Protein AF-J9E2P6-F1 (afdb_monomer_lite)

Organism: Wuchereria bancrofti (NCBI:txid6293)

Structure (mmCIF, N/CA/C/O backbone):
data_AF-J9E2P6-F1
#
_entry.id   AF-J9E2P6-F1
#
loop_
_atom_site.group_PDB
_atom_site.id
_atom_site.type_symbol
_atom_site.label_atom_id
_atom_site.label_alt_id
_atom_site.label_comp_id
_atom_site.label_asym_id
_atom_site.label_entity_id
_atom_site.label_seq_id
_atom_site.pdbx_PDB_ins_code
_atom_site.Cartn_x
_atom_site.Cartn_y
_atom_site.Cartn_z
_atom_site.occupancy
_atom_site.B_iso_or_equiv
_atom_site.auth_seq_id
_atom_site.auth_comp_id
_atom_site.auth_asym_id
_atom_site.auth_atom_id
_atom_site.pdbx_PDB_model_num
ATOM 1 N N . MET A 1 1 ? 10.980 -28.847 -13.550 1.00 49.75 1 MET A N 1
ATOM 2 C CA . MET A 1 1 ? 10.307 -28.680 -12.243 1.00 49.75 1 MET A CA 1
ATOM 3 C C . MET A 1 1 ? 10.979 -27.541 -11.494 1.00 49.75 1 MET A C 1
ATOM 5 O O . MET A 1 1 ? 12.027 -27.778 -10.914 1.00 49.75 1 MET A O 1
ATOM 9 N N . ASN A 1 2 ? 10.453 -26.315 -11.578 1.00 54.56 2 ASN A N 1
ATOM 10 C CA . ASN A 1 2 ? 10.825 -25.230 -10.650 1.00 54.56 2 ASN A CA 1
ATOM 11 C C . ASN A 1 2 ? 9.931 -23.977 -10.736 1.00 54.56 2 ASN A C 1
ATOM 13 O O . ASN A 1 2 ? 10.097 -23.078 -9.920 1.00 54.56 2 ASN A O 1
ATOM 17 N N . GLU A 1 3 ? 8.994 -23.899 -11.685 1.00 55.88 3 GLU A N 1
ATOM 18 C CA . GLU A 1 3 ? 8.065 -22.764 -11.786 1.00 55.88 3 GLU A CA 1
ATOM 19 C C . GLU A 1 3 ? 6.973 -22.826 -10.711 1.00 55.88 3 GLU A C 1
ATOM 21 O O . GLU A 1 3 ? 6.731 -21.819 -10.055 1.00 55.88 3 GLU A O 1
ATOM 26 N N . ASP A 1 4 ? 6.422 -24.011 -10.417 1.00 52.97 4 ASP A N 1
ATOM 27 C CA . ASP A 1 4 ? 5.385 -24.171 -9.385 1.00 52.97 4 ASP A CA 1
ATOM 28 C C . ASP A 1 4 ? 5.856 -23.734 -7.992 1.00 52.97 4 ASP A C 1
ATOM 30 O O . ASP A 1 4 ? 5.156 -23.010 -7.292 1.00 52.97 4 ASP A O 1
ATOM 34 N N . LYS A 1 5 ? 7.079 -24.105 -7.586 1.00 56.12 5 LYS A N 1
ATOM 35 C CA . LYS A 1 5 ? 7.638 -23.704 -6.280 1.00 56.12 5 LYS A CA 1
ATOM 36 C C . LYS A 1 5 ? 7.870 -22.198 -6.176 1.00 56.12 5 LYS A C 1
ATOM 38 O O . LYS A 1 5 ? 7.694 -21.639 -5.099 1.00 56.12 5 LYS A O 1
ATOM 43 N N . LYS A 1 6 ? 8.270 -21.555 -7.276 1.00 53.31 6 LYS A N 1
ATOM 44 C CA . LYS A 1 6 ? 8.497 -20.109 -7.321 1.00 53.31 6 LYS A CA 1
ATOM 45 C C . LYS A 1 6 ? 7.174 -19.344 -7.291 1.00 53.31 6 LYS A C 1
ATOM 47 O O . LYS A 1 6 ? 7.061 -18.376 -6.553 1.00 53.31 6 LYS A O 1
ATOM 52 N N . MET A 1 7 ? 6.171 -19.828 -8.022 1.00 55.69 7 MET A N 1
ATOM 53 C CA . MET A 1 7 ? 4.829 -19.249 -8.035 1.00 55.69 7 MET A CA 1
ATOM 54 C C . MET A 1 7 ? 4.139 -19.373 -6.670 1.00 55.69 7 MET A C 1
ATOM 56 O O . MET A 1 7 ? 3.519 -18.419 -6.216 1.00 55.69 7 MET A O 1
ATOM 60 N N . ILE A 1 8 ? 4.286 -20.513 -5.986 1.00 58.94 8 ILE A N 1
ATOM 61 C CA . ILE A 1 8 ? 3.749 -20.705 -4.629 1.00 58.94 8 ILE A CA 1
ATOM 62 C C . ILE A 1 8 ? 4.426 -19.751 -3.632 1.00 58.94 8 ILE A C 1
ATOM 64 O O . ILE A 1 8 ? 3.737 -19.156 -2.812 1.00 58.94 8 ILE A O 1
ATOM 68 N N . ALA A 1 9 ? 5.746 -19.564 -3.728 1.00 60.16 9 ALA A N 1
ATOM 69 C CA . ALA A 1 9 ? 6.487 -18.657 -2.849 1.00 60.16 9 ALA A CA 1
ATOM 70 C C . ALA A 1 9 ? 6.164 -17.170 -3.098 1.00 60.16 9 ALA A C 1
ATOM 72 O O . ALA A 1 9 ? 5.979 -16.423 -2.146 1.00 60.16 9 ALA A O 1
ATOM 73 N N . GLU A 1 10 ? 6.036 -16.740 -4.360 1.00 57.53 10 GLU A N 1
ATOM 74 C CA . GLU A 1 10 ? 5.661 -15.355 -4.698 1.00 57.53 10 GLU A CA 1
ATOM 75 C C . GLU A 1 10 ? 4.234 -15.010 -4.229 1.00 57.53 10 GLU A C 1
ATOM 77 O O . GLU A 1 10 ? 3.988 -13.895 -3.774 1.00 57.53 10 GLU A O 1
ATOM 82 N N . VAL A 1 11 ? 3.299 -15.967 -4.288 1.00 60.31 11 VAL A N 1
ATOM 83 C CA . VAL A 1 11 ? 1.925 -15.787 -3.783 1.00 60.31 11 VAL A CA 1
ATOM 84 C C . VAL A 1 11 ? 1.887 -15.708 -2.254 1.00 60.31 11 VAL A C 1
ATOM 86 O O . VAL A 1 11 ? 1.096 -14.938 -1.711 1.00 60.31 11 VAL A O 1
ATOM 89 N N . ASP A 1 12 ? 2.731 -16.476 -1.564 1.00 70.75 12 ASP A N 1
ATOM 90 C CA . ASP A 1 12 ? 2.813 -16.487 -0.099 1.00 70.75 12 ASP A CA 1
ATOM 91 C C . ASP A 1 12 ? 3.420 -15.182 0.446 1.00 70.75 12 ASP A C 1
ATOM 93 O O . ASP A 1 12 ? 2.873 -14.577 1.371 1.00 70.75 12 ASP A O 1
ATOM 97 N N . ASP A 1 13 ? 4.473 -14.672 -0.202 1.00 73.50 13 ASP A N 1
ATOM 98 C CA . ASP A 1 13 ? 5.099 -13.392 0.150 1.00 73.50 13 ASP A CA 1
ATOM 99 C C . ASP A 1 13 ? 4.151 -12.201 -0.078 1.00 73.50 13 ASP A C 1
ATOM 101 O O . ASP A 1 13 ? 4.025 -11.330 0.789 1.00 73.50 13 ASP A O 1
ATOM 105 N N . ASP A 1 14 ? 3.441 -12.164 -1.211 1.00 78.81 14 ASP A N 1
ATOM 106 C CA . ASP A 1 14 ? 2.471 -11.100 -1.494 1.00 78.81 14 ASP A CA 1
ATOM 107 C C . ASP A 1 14 ? 1.254 -11.183 -0.551 1.00 78.81 14 ASP A C 1
ATOM 109 O O . ASP A 1 14 ? 0.746 -10.149 -0.108 1.00 78.81 14 ASP A O 1
ATOM 113 N N . LEU A 1 15 ? 0.795 -12.386 -0.186 1.00 85.25 15 LEU A N 1
ATOM 114 C CA . LEU A 1 15 ? -0.297 -12.562 0.777 1.00 85.25 15 LEU A CA 1
ATOM 115 C C . LEU A 1 15 ? 0.120 -12.141 2.192 1.00 85.25 15 LEU A C 1
ATOM 117 O O . LEU A 1 15 ? -0.644 -11.457 2.877 1.00 85.25 15 LEU A O 1
ATOM 121 N N . CYS A 1 16 ? 1.330 -12.507 2.618 1.00 89.31 16 CYS A N 1
ATOM 122 C CA . CYS A 1 16 ? 1.902 -12.102 3.899 1.00 89.31 16 CYS A CA 1
ATOM 123 C C . CYS A 1 16 ? 2.031 -10.575 3.981 1.00 89.31 16 CYS A C 1
ATOM 125 O O . CYS A 1 16 ? 1.543 -9.959 4.931 1.00 89.31 16 CYS A O 1
ATOM 127 N N . PHE A 1 17 ? 2.581 -9.956 2.930 1.00 89.62 17 PHE A N 1
ATOM 128 C CA . PHE A 1 17 ? 2.675 -8.504 2.801 1.00 89.62 17 PHE A CA 1
ATOM 129 C C . PHE A 1 17 ? 1.305 -7.825 2.931 1.00 89.62 17 PHE A C 1
ATOM 131 O O . PHE A 1 17 ? 1.155 -6.846 3.667 1.00 89.62 17 PHE A O 1
ATOM 138 N N . VAL A 1 18 ? 0.294 -8.343 2.227 1.00 91.00 18 VAL A N 1
ATOM 139 C CA . VAL A 1 18 ? -1.061 -7.782 2.257 1.00 91.00 18 VAL A CA 1
ATOM 140 C C . VAL A 1 18 ? -1.678 -7.902 3.642 1.00 91.00 18 VAL A C 1
ATOM 142 O O . VAL A 1 18 ? -2.193 -6.910 4.154 1.00 91.00 18 VAL A O 1
ATOM 145 N N . ASN A 1 19 ? -1.609 -9.080 4.260 1.0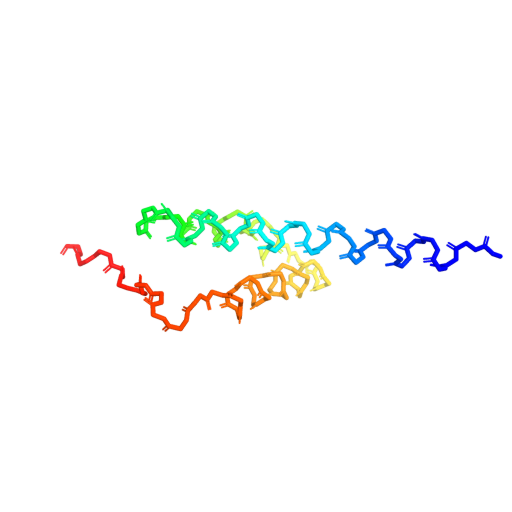0 91.50 19 ASN A N 1
ATOM 146 C CA . ASN A 1 19 ? -2.186 -9.310 5.582 1.00 91.50 19 ASN A CA 1
ATOM 147 C C . ASN A 1 19 ? -1.534 -8.421 6.645 1.00 91.50 19 ASN A C 1
ATOM 149 O O . ASN A 1 19 ? -2.243 -7.822 7.452 1.00 91.50 19 ASN A O 1
ATOM 153 N N . GLU A 1 20 ? -0.207 -8.276 6.611 1.00 92.94 20 GLU A N 1
ATOM 154 C CA . GLU A 1 20 ? 0.518 -7.419 7.549 1.00 92.94 20 GLU A CA 1
ATOM 155 C C . GLU A 1 20 ? 0.074 -5.954 7.436 1.00 92.94 20 GLU A C 1
ATOM 157 O O . GLU A 1 20 ? -0.190 -5.294 8.443 1.00 92.94 20 GLU A O 1
ATOM 162 N N . TRP A 1 21 ? -0.041 -5.427 6.215 1.00 93.56 21 TRP A N 1
ATOM 163 C CA . TRP A 1 21 ? -0.456 -4.040 6.028 1.00 93.56 21 TRP A CA 1
ATOM 164 C C . TRP A 1 21 ? -1.934 -3.810 6.308 1.00 93.56 21 TRP A C 1
ATOM 166 O O . TRP A 1 21 ? -2.273 -2.775 6.877 1.00 93.56 21 TRP A O 1
ATOM 176 N N . VAL A 1 22 ? -2.810 -4.755 5.963 1.00 92.88 22 VAL A N 1
ATOM 177 C CA . VAL A 1 22 ? -4.233 -4.677 6.318 1.00 92.88 22 VAL A CA 1
ATOM 178 C C . VAL A 1 22 ? -4.401 -4.644 7.834 1.00 92.88 22 VAL A C 1
ATOM 180 O O . VAL A 1 2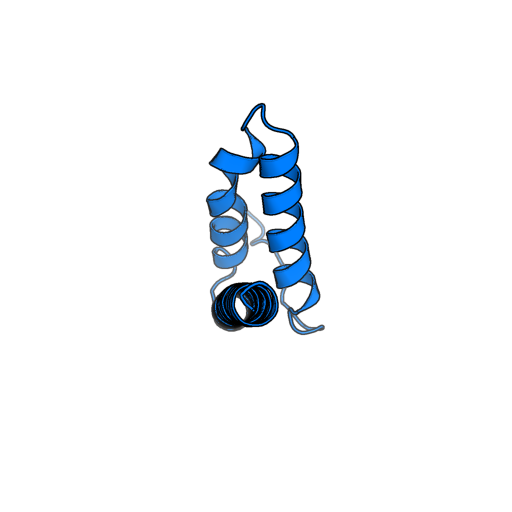2 ? -5.152 -3.804 8.330 1.00 92.88 22 VAL A O 1
ATOM 183 N N . ASP A 1 23 ? -3.675 -5.483 8.575 1.00 91.94 23 ASP A N 1
ATOM 184 C CA . ASP A 1 23 ? -3.700 -5.486 10.040 1.00 91.94 23 ASP A CA 1
ATOM 185 C C . ASP A 1 23 ? -3.190 -4.158 10.622 1.00 91.94 23 ASP A C 1
ATOM 187 O O . ASP A 1 23 ? -3.897 -3.496 11.390 1.00 91.94 23 ASP A O 1
ATOM 191 N N . LYS A 1 24 ? -2.013 -3.700 10.170 1.00 91.88 24 LYS A N 1
ATOM 192 C CA . LYS A 1 24 ? -1.421 -2.418 10.587 1.00 91.88 24 LYS A CA 1
ATOM 193 C C . LYS A 1 24 ? -2.325 -1.229 10.295 1.00 91.88 24 LYS A C 1
ATOM 195 O O . LYS A 1 24 ? -2.365 -0.294 11.088 1.00 91.88 24 LYS A O 1
ATOM 200 N N . LEU A 1 25 ? -3.013 -1.224 9.157 1.00 91.75 25 LEU A N 1
ATOM 201 C CA . LEU A 1 25 ? -3.930 -0.149 8.789 1.00 91.75 25 LEU A CA 1
ATOM 202 C C . LEU A 1 25 ? -5.210 -0.209 9.617 1.00 91.75 25 LEU A C 1
ATOM 204 O O . LEU A 1 25 ? -5.656 0.838 10.078 1.00 91.75 25 LEU A O 1
ATOM 208 N N . SER A 1 26 ? -5.768 -1.401 9.832 1.00 88.06 26 SER A N 1
ATOM 209 C CA . SER A 1 26 ? -7.027 -1.599 10.567 1.00 88.06 26 SER A CA 1
ATOM 210 C C . SER A 1 26 ? -6.909 -1.248 12.051 1.00 88.06 26 SER A C 1
ATOM 212 O O . SER A 1 26 ? -7.852 -0.715 12.628 1.00 88.06 26 SER A O 1
ATOM 214 N N . HIS A 1 27 ? -5.748 -1.505 12.659 1.00 87.25 27 HIS A N 1
ATOM 215 C CA . HIS A 1 27 ? -5.464 -1.196 14.067 1.00 87.25 27 HIS A CA 1
ATOM 216 C C . HIS A 1 27 ? -4.593 0.057 14.253 1.00 87.25 27 HIS A C 1
ATOM 218 O O . HIS A 1 27 ? -4.280 0.460 15.376 1.00 87.25 27 HIS A O 1
ATOM 224 N N . GLY A 1 28 ? -4.160 0.660 13.148 1.00 82.88 28 GLY A N 1
ATOM 225 C CA . GLY A 1 28 ? -3.290 1.824 13.127 1.00 82.88 28 GLY A CA 1
ATOM 226 C C . GLY A 1 28 ? -4.014 3.119 13.472 1.00 82.88 28 GLY A C 1
ATOM 227 O O . GLY A 1 28 ? -5.236 3.193 13.573 1.00 82.88 28 GLY A O 1
ATOM 228 N N . LYS A 1 29 ? -3.234 4.191 13.621 1.00 83.25 29 LYS A N 1
ATOM 229 C CA . LYS A 1 29 ? -3.780 5.550 13.706 1.00 83.25 29 LYS A CA 1
ATOM 230 C C . LYS A 1 29 ? -4.038 6.082 12.293 1.00 83.25 29 LYS A C 1
ATOM 232 O O . LYS A 1 29 ? -3.512 5.551 11.319 1.00 83.25 29 LYS A O 1
ATOM 237 N N . SER A 1 30 ? -4.764 7.191 12.182 1.00 74.62 30 SER A N 1
ATOM 238 C CA . SER A 1 30 ? -5.086 7.833 10.895 1.00 74.62 30 SER A CA 1
ATOM 239 C C . SER A 1 30 ? -3.864 8.125 10.006 1.00 74.62 30 SER A C 1
ATOM 241 O O . SER A 1 30 ? -3.965 8.112 8.782 1.00 74.62 30 SER A O 1
ATOM 243 N N . PHE A 1 31 ? -2.675 8.325 10.589 1.00 84.88 31 PHE A N 1
ATOM 244 C CA . PHE A 1 31 ? -1.443 8.551 9.825 1.00 84.88 31 PHE A CA 1
ATOM 245 C C . PHE A 1 31 ? -0.845 7.276 9.195 1.00 84.88 31 PHE A C 1
ATOM 247 O O . PHE A 1 31 ? 0.001 7.387 8.307 1.00 84.88 31 PHE A O 1
ATOM 254 N N . THR A 1 32 ? -1.260 6.074 9.611 1.00 90.31 32 THR A N 1
ATOM 255 C CA . THR A 1 32 ? -0.684 4.811 9.117 1.00 90.31 32 THR A CA 1
AT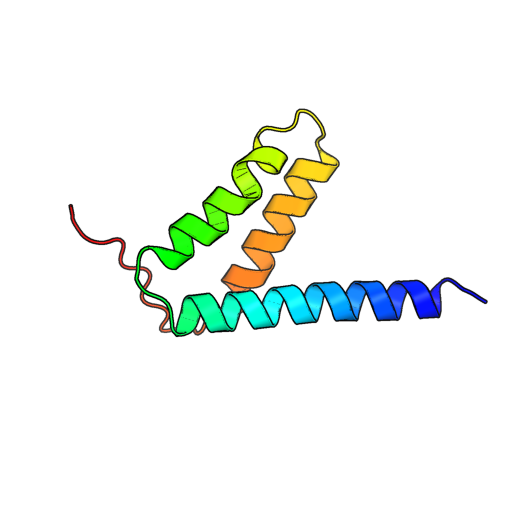OM 256 C C . THR A 1 32 ? -0.930 4.624 7.619 1.00 90.31 32 THR A C 1
ATOM 258 O O . THR A 1 32 ? -0.028 4.182 6.910 1.00 90.31 32 THR A O 1
ATOM 261 N N . LEU A 1 33 ? -2.096 5.040 7.103 1.00 89.75 33 LEU A N 1
ATOM 262 C CA . LEU A 1 33 ? -2.388 5.023 5.662 1.00 89.75 33 LEU A CA 1
ATOM 263 C C . LEU A 1 33 ? -1.418 5.902 4.871 1.00 89.75 33 LEU A C 1
ATOM 265 O O . LEU A 1 33 ? -0.937 5.513 3.808 1.00 89.75 33 LEU A O 1
ATOM 269 N N . ARG A 1 34 ? -1.090 7.076 5.415 1.00 90.44 34 ARG A N 1
ATOM 270 C CA . ARG A 1 34 ? -0.129 7.986 4.799 1.00 90.44 34 ARG A CA 1
ATOM 271 C C . ARG A 1 34 ? 1.260 7.356 4.744 1.00 90.44 34 ARG A C 1
ATOM 273 O O . ARG A 1 34 ? 1.858 7.336 3.676 1.00 90.44 34 ARG A O 1
ATOM 280 N N . VAL A 1 35 ? 1.731 6.794 5.858 1.00 92.19 35 VAL A N 1
ATOM 281 C CA . VAL A 1 35 ? 3.033 6.104 5.930 1.00 92.19 35 VAL A CA 1
ATOM 282 C C . VAL A 1 35 ? 3.093 4.931 4.955 1.00 92.19 35 VAL A C 1
ATOM 284 O O . VAL A 1 35 ? 4.095 4.758 4.264 1.00 92.19 35 VAL A O 1
ATOM 287 N N . PHE A 1 36 ? 2.011 4.159 4.852 1.00 93.69 36 PHE A N 1
ATOM 288 C CA . PHE A 1 36 ? 1.904 3.071 3.887 1.00 93.69 36 PHE A CA 1
ATOM 289 C C . PHE A 1 36 ? 2.101 3.567 2.450 1.00 93.69 36 PHE A C 1
ATOM 291 O O . PHE A 1 36 ? 2.979 3.072 1.748 1.00 93.69 36 PHE A O 1
ATOM 298 N N . VAL A 1 37 ? 1.345 4.579 2.015 1.00 92.56 37 VAL A N 1
ATOM 299 C CA . VAL A 1 37 ? 1.453 5.114 0.647 1.00 92.56 37 VAL A CA 1
ATOM 300 C C . VAL A 1 37 ? 2.817 5.770 0.402 1.00 92.56 37 VAL A C 1
ATOM 302 O O . VAL A 1 37 ? 3.414 5.576 -0.657 1.00 92.56 37 VAL A O 1
ATOM 305 N N . GLU A 1 38 ? 3.340 6.516 1.379 1.00 94.19 38 GLU A N 1
ATOM 306 C CA . GLU A 1 38 ? 4.651 7.171 1.290 1.00 94.19 38 GLU A CA 1
ATOM 307 C C . GLU A 1 38 ? 5.808 6.166 1.194 1.00 94.19 38 GLU A C 1
ATOM 309 O O . GLU A 1 38 ? 6.816 6.473 0.555 1.00 94.19 38 GLU A O 1
ATOM 314 N N . SER A 1 39 ? 5.658 4.945 1.725 1.00 94.69 39 SER A N 1
ATOM 315 C CA . SER A 1 39 ? 6.685 3.900 1.604 1.00 94.69 39 SER A CA 1
ATOM 316 C C . SER A 1 39 ? 6.991 3.501 0.152 1.00 94.69 39 SER A C 1
ATOM 318 O O . SER A 1 39 ? 8.120 3.135 -0.152 1.00 94.69 39 SER A O 1
ATOM 320 N N . PHE A 1 40 ? 6.032 3.673 -0.765 1.00 95.19 40 PHE A N 1
ATOM 321 C CA . PHE A 1 40 ? 6.180 3.390 -2.200 1.00 95.19 40 PHE A CA 1
ATOM 322 C C . PHE A 1 40 ? 6.610 4.600 -3.034 1.00 95.19 40 PHE A C 1
ATOM 324 O O . PHE A 1 40 ? 6.661 4.540 -4.269 1.00 95.19 40 PHE A O 1
ATOM 331 N N . GLN A 1 41 ? 6.871 5.745 -2.399 1.00 94.88 41 GLN A N 1
ATOM 332 C CA . GLN A 1 41 ? 7.141 6.984 -3.121 1.00 94.88 41 GLN A CA 1
ATOM 333 C C . GLN A 1 41 ? 8.389 6.869 -4.012 1.00 94.88 41 GLN A C 1
ATOM 335 O O . GLN A 1 41 ? 8.449 7.497 -5.072 1.00 94.88 41 GLN A O 1
ATOM 340 N N . SER A 1 42 ? 9.373 6.061 -3.608 1.00 94.69 42 SER A N 1
ATOM 341 C CA . SER A 1 42 ? 10.603 5.844 -4.372 1.00 94.69 42 SER A CA 1
ATOM 342 C C . SER A 1 42 ? 10.335 5.105 -5.692 1.00 94.69 42 SER A C 1
ATOM 344 O O . SER A 1 42 ? 10.794 5.527 -6.756 1.00 94.69 42 SER A O 1
ATOM 346 N N . GLU A 1 43 ? 9.499 4.070 -5.647 1.00 95.38 43 GLU A N 1
ATOM 347 C CA . GLU A 1 43 ? 9.085 3.256 -6.782 1.00 95.38 43 GLU A CA 1
ATOM 348 C C . GLU A 1 43 ? 8.168 4.046 -7.709 1.00 95.38 43 GLU A C 1
ATOM 350 O O . GLU A 1 43 ? 8.351 4.009 -8.926 1.00 95.38 43 GLU A O 1
ATOM 355 N N . MET A 1 44 ? 7.240 4.829 -7.151 1.00 92.44 44 MET A N 1
ATOM 356 C CA . MET A 1 44 ? 6.352 5.693 -7.933 1.00 92.44 44 MET A CA 1
ATOM 357 C C . MET A 1 44 ? 7.095 6.802 -8.685 1.00 92.44 44 MET A C 1
ATOM 359 O O . MET A 1 44 ? 6.694 7.175 -9.788 1.00 92.44 44 MET A O 1
ATOM 363 N N . LYS A 1 45 ? 8.184 7.329 -8.111 1.00 93.62 45 LYS A N 1
ATOM 364 C CA . LYS A 1 45 ? 9.046 8.336 -8.753 1.00 93.62 45 LYS A CA 1
ATOM 365 C C . LYS A 1 45 ? 10.076 7.721 -9.708 1.00 93.62 45 LYS A C 1
ATOM 367 O O . LYS A 1 45 ? 10.778 8.457 -10.403 1.00 93.62 45 LYS A O 1
ATOM 372 N N . CYS A 1 46 ? 10.186 6.393 -9.763 1.00 93.88 46 CYS A N 1
ATOM 373 C CA . CYS A 1 46 ? 11.113 5.721 -10.661 1.00 93.88 46 CYS A CA 1
ATOM 374 C C . CYS A 1 46 ? 10.693 5.916 -12.128 1.00 93.88 46 CYS A C 1
ATOM 376 O O . CYS A 1 46 ? 9.512 5.875 -12.468 1.00 93.88 46 CYS A O 1
ATOM 378 N N . LYS A 1 47 ? 11.663 6.087 -13.037 1.00 94.94 47 LYS A N 1
ATOM 379 C CA . LYS A 1 47 ? 11.381 6.175 -14.484 1.00 94.94 47 LYS A CA 1
ATOM 380 C C . LYS A 1 47 ? 10.856 4.849 -15.050 1.00 94.94 47 LYS A C 1
ATOM 382 O O . LYS A 1 47 ? 10.112 4.844 -16.032 1.00 94.94 47 LYS A O 1
ATOM 387 N N . ASP A 1 48 ? 11.210 3.740 -14.407 1.00 97.12 48 ASP A N 1
ATOM 388 C CA . ASP A 1 48 ? 10.773 2.397 -14.767 1.00 97.12 48 ASP A CA 1
ATOM 389 C C . ASP A 1 48 ? 9.248 2.259 -14.611 1.00 97.12 48 ASP A C 1
ATOM 391 O O . ASP A 1 48 ? 8.676 2.490 -13.543 1.00 97.12 48 ASP A O 1
ATOM 395 N N . ARG A 1 49 ? 8.570 1.918 -15.709 1.00 95.56 49 ARG A N 1
ATOM 396 C CA . ARG A 1 49 ? 7.116 1.732 -15.731 1.00 95.56 49 ARG A CA 1
ATOM 397 C C . ARG A 1 49 ? 6.685 0.492 -14.946 1.00 95.56 49 ARG A C 1
ATOM 399 O O . ARG A 1 49 ? 5.702 0.575 -14.218 1.00 95.56 49 ARG A O 1
ATOM 406 N N . ALA A 1 50 ? 7.413 -0.616 -15.059 1.00 94.25 50 ALA A N 1
ATOM 407 C CA . ALA A 1 50 ? 7.074 -1.859 -14.375 1.00 94.25 50 ALA A CA 1
ATOM 408 C C . ALA A 1 50 ? 7.168 -1.689 -12.853 1.00 94.25 50 ALA A C 1
ATOM 410 O O . ALA A 1 50 ? 6.288 -2.151 -12.128 1.00 94.25 50 ALA A O 1
ATOM 411 N N . LYS A 1 51 ? 8.172 -0.945 -12.365 1.00 93.75 51 LYS A N 1
ATOM 412 C CA . LYS A 1 51 ? 8.279 -0.607 -10.932 1.00 93.75 51 LYS A CA 1
ATOM 413 C C . LYS A 1 51 ? 7.106 0.240 -10.441 1.00 93.75 51 LYS A C 1
ATOM 415 O O . LYS A 1 51 ? 6.530 -0.071 -9.402 1.00 93.75 51 LYS A O 1
ATOM 420 N N . ARG A 1 52 ? 6.713 1.263 -11.207 1.00 95.81 52 ARG A N 1
ATOM 421 C CA . ARG A 1 52 ? 5.552 2.109 -10.880 1.00 95.81 52 ARG A CA 1
ATOM 422 C C . ARG A 1 52 ? 4.248 1.316 -10.850 1.00 95.81 52 ARG A C 1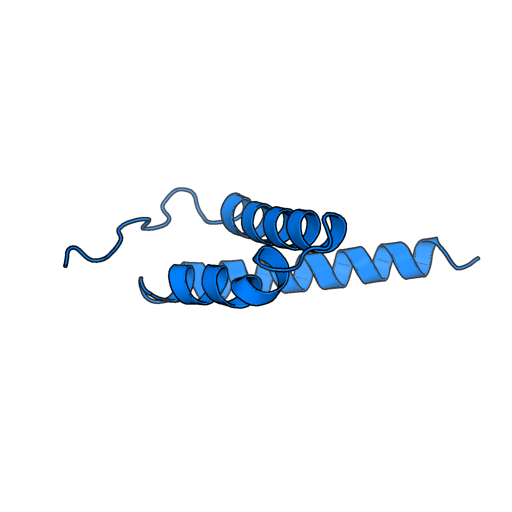
ATOM 424 O O . ARG A 1 52 ? 3.482 1.437 -9.901 1.00 95.81 52 ARG A O 1
ATOM 431 N N . GLU A 1 53 ? 4.008 0.488 -11.864 1.00 95.19 53 GLU A N 1
ATOM 432 C CA . GLU A 1 53 ? 2.814 -0.361 -11.930 1.00 95.19 53 GLU A CA 1
ATOM 433 C C . GLU A 1 53 ? 2.783 -1.390 -10.797 1.00 95.19 53 GLU A C 1
ATOM 435 O O . GLU A 1 53 ? 1.726 -1.613 -10.214 1.00 95.19 53 GLU A O 1
ATOM 440 N N . SER A 1 54 ? 3.927 -1.986 -10.449 1.00 92.50 54 SER A N 1
ATOM 441 C CA . SER A 1 54 ? 4.032 -2.921 -9.324 1.00 92.50 54 SER A CA 1
ATOM 442 C C . SER A 1 54 ? 3.692 -2.250 -7.986 1.00 92.50 54 SER A C 1
ATOM 444 O O . SER A 1 54 ? 2.864 -2.761 -7.232 1.00 92.50 54 SER A O 1
ATOM 446 N N . ALA A 1 55 ? 4.238 -1.057 -7.727 1.00 93.62 55 ALA A N 1
ATOM 447 C CA . ALA A 1 55 ? 3.924 -0.280 -6.527 1.00 93.62 55 ALA A CA 1
ATOM 448 C C . ALA A 1 55 ? 2.430 0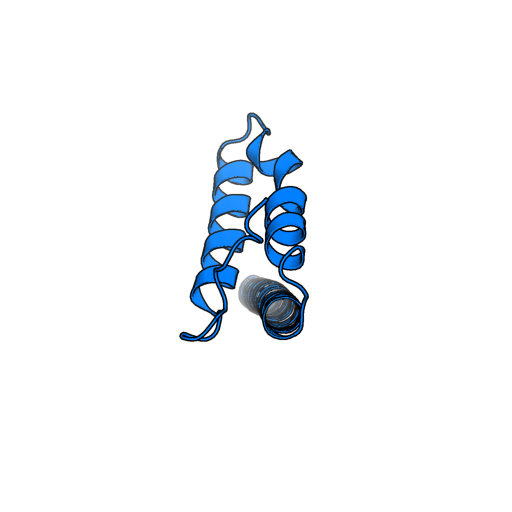.072 -6.431 1.00 93.62 55 ALA A C 1
ATOM 450 O O . ALA A 1 55 ? 1.803 -0.141 -5.393 1.00 93.62 55 ALA A O 1
ATOM 451 N N . LEU A 1 56 ? 1.833 0.546 -7.532 1.00 94.25 56 LEU A N 1
ATOM 452 C CA . LEU A 1 56 ? 0.399 0.847 -7.587 1.00 94.25 56 LEU A CA 1
ATOM 453 C C . LEU A 1 56 ? -0.456 -0.401 -7.348 1.00 94.25 56 LEU A C 1
ATOM 455 O O . LEU A 1 56 ? -1.402 -0.344 -6.567 1.00 94.25 56 LEU A O 1
ATOM 459 N N . LYS A 1 57 ? -0.108 -1.538 -7.963 1.00 93.19 57 LYS A N 1
ATOM 460 C CA . LYS A 1 57 ? -0.814 -2.811 -7.753 1.00 93.19 57 LYS A CA 1
ATOM 461 C C . LYS A 1 57 ? -0.808 -3.222 -6.283 1.00 93.19 57 LYS A C 1
ATOM 463 O O . LYS A 1 57 ? -1.861 -3.583 -5.768 1.00 93.19 57 LYS A O 1
ATOM 468 N N . ARG A 1 58 ? 0.336 -3.119 -5.598 1.00 92.81 58 ARG A N 1
ATOM 469 C CA . ARG A 1 58 ? 0.455 -3.451 -4.167 1.00 92.81 58 ARG A CA 1
ATOM 470 C C . ARG A 1 58 ? -0.402 -2.547 -3.287 1.00 92.81 58 ARG A C 1
ATOM 472 O O . ARG A 1 58 ? -1.106 -3.045 -2.413 1.00 92.81 58 ARG A O 1
ATOM 479 N N . ILE A 1 59 ? -0.406 -1.242 -3.555 1.00 94.00 59 ILE A N 1
ATOM 480 C CA . ILE A 1 59 ? -1.261 -0.291 -2.831 1.00 94.00 59 ILE A CA 1
ATOM 481 C C . ILE A 1 59 ? -2.737 -0.611 -3.043 1.00 94.00 59 ILE A C 1
ATOM 483 O O . ILE A 1 59 ? -3.481 -0.728 -2.071 1.00 94.00 59 ILE A O 1
ATOM 487 N N . CYS A 1 60 ? -3.159 -0.787 -4.297 1.00 93.44 60 CYS A N 1
ATOM 488 C CA . CYS A 1 60 ? -4.540 -1.134 -4.618 1.00 93.44 60 CYS A CA 1
ATOM 489 C C . CYS A 1 60 ? -4.956 -2.453 -3.964 1.00 93.44 60 CYS A C 1
ATOM 491 O O . CYS A 1 60 ? -6.071 -2.551 -3.458 1.00 93.44 60 CYS A O 1
ATOM 493 N N . LEU A 1 61 ? -4.067 -3.447 -3.940 1.00 92.81 61 LEU A N 1
ATOM 494 C CA . LEU A 1 61 ? -4.337 -4.743 -3.335 1.00 92.81 61 LEU A CA 1
ATOM 495 C C . LEU A 1 61 ? -4.600 -4.613 -1.832 1.00 92.81 61 LEU A C 1
ATOM 497 O O . LEU A 1 61 ? -5.646 -5.064 -1.373 1.00 92.81 61 LEU A O 1
ATOM 501 N N . VAL A 1 62 ? -3.725 -3.934 -1.087 1.00 93.94 62 VAL A N 1
ATOM 502 C CA . VAL A 1 62 ? -3.918 -3.689 0.353 1.00 93.94 62 VAL A CA 1
ATOM 503 C C . VAL A 1 62 ? -5.204 -2.902 0.610 1.00 93.94 62 VAL A C 1
ATOM 505 O O . VAL A 1 62 ? -6.028 -3.326 1.415 1.00 93.94 62 VAL A O 1
ATOM 508 N N . ILE A 1 63 ? -5.427 -1.802 -0.120 1.00 91.94 63 ILE A N 1
ATOM 509 C CA . ILE A 1 63 ? -6.633 -0.972 0.020 1.00 91.94 63 ILE A CA 1
ATOM 510 C C . ILE A 1 63 ? -7.909 -1.784 -0.240 1.00 91.94 63 ILE A C 1
ATOM 512 O O . ILE A 1 63 ? -8.873 -1.662 0.509 1.00 91.94 63 ILE A O 1
ATOM 516 N N . SER A 1 64 ? -7.911 -2.654 -1.255 1.00 91.25 64 SER A N 1
ATOM 517 C CA . SER A 1 64 ? -9.069 -3.494 -1.599 1.00 91.25 64 SER A CA 1
ATOM 518 C C . SER A 1 64 ? -9.428 -4.536 -0.534 1.00 91.25 64 SER A C 1
ATOM 520 O O . SER A 1 64 ? -10.509 -5.120 -0.587 1.00 91.25 64 SER A O 1
ATOM 522 N N . LYS A 1 65 ? -8.514 -4.797 0.408 1.00 92.69 65 LYS A N 1
ATOM 523 C CA . LYS A 1 65 ? -8.671 -5.766 1.496 1.00 92.69 65 LYS A CA 1
ATOM 524 C C . LYS A 1 65 ? -8.967 -5.112 2.844 1.00 92.69 65 LYS A C 1
ATOM 526 O O . LYS A 1 65 ? -9.210 -5.833 3.809 1.00 92.69 65 LYS A O 1
ATOM 531 N N . LEU A 1 66 ? -8.970 -3.780 2.918 1.00 90.88 66 LEU A N 1
ATOM 532 C CA . LEU A 1 66 ? -9.399 -3.073 4.119 1.00 90.88 66 LEU A CA 1
ATOM 533 C C . LEU A 1 66 ? -10.881 -3.349 4.410 1.00 90.88 66 LEU A C 1
ATOM 535 O O . LEU A 1 66 ? -11.673 -3.543 3.481 1.00 90.88 66 LEU A O 1
ATOM 539 N N . PRO A 1 67 ? -11.275 -3.365 5.693 1.00 86.50 67 PRO A N 1
ATOM 540 C CA . PRO A 1 67 ? -12.662 -3.585 6.059 1.00 86.50 67 PRO A CA 1
ATOM 541 C C . PRO A 1 67 ? -13.544 -2.448 5.525 1.00 86.50 67 PRO A C 1
ATOM 543 O O . PRO A 1 67 ? -13.123 -1.299 5.416 1.00 86.50 67 PRO A O 1
ATOM 546 N N . GLN A 1 68 ? -14.799 -2.752 5.196 1.00 83.12 68 GLN A N 1
ATOM 547 C CA . GLN A 1 68 ? -15.707 -1.787 4.563 1.00 83.12 68 GLN A CA 1
ATOM 548 C C . GLN A 1 68 ? -15.969 -0.539 5.428 1.00 83.12 68 GLN A C 1
ATOM 550 O O . GLN A 1 68 ? -16.242 0.535 4.900 1.00 83.12 68 GLN A O 1
ATOM 555 N N . ASN A 1 69 ? -15.866 -0.673 6.751 1.00 85.00 69 ASN A N 1
ATOM 556 C CA .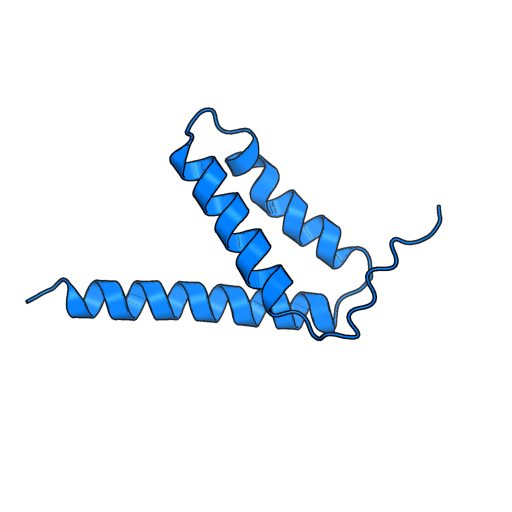 ASN A 1 69 ? -16.000 0.411 7.723 1.00 85.00 69 ASN A CA 1
ATOM 557 C C . ASN A 1 69 ? -14.664 1.104 8.048 1.00 85.00 69 ASN A C 1
ATOM 559 O O . ASN A 1 69 ? -14.566 1.758 9.086 1.00 85.00 69 ASN A O 1
ATOM 563 N N . TYR A 1 70 ? -13.637 0.943 7.206 1.00 84.50 70 TYR A N 1
ATOM 564 C CA . TYR A 1 70 ? -12.350 1.594 7.414 1.00 84.50 70 TYR A CA 1
ATOM 565 C C . TYR A 1 70 ? -12.534 3.115 7.554 1.00 84.50 70 TYR A C 1
ATOM 567 O O . TYR A 1 70 ? -13.169 3.732 6.690 1.00 84.50 70 TYR A O 1
ATOM 575 N N . PRO A 1 71 ? -11.996 3.738 8.618 1.00 82.19 71 PRO A N 1
ATOM 576 C CA . PRO A 1 71 ? -12.142 5.165 8.849 1.00 82.19 71 PRO A CA 1
ATOM 577 C C . PRO A 1 71 ? -11.216 5.930 7.899 1.00 82.19 71 PRO A C 1
ATOM 579 O O . PRO A 1 71 ? -10.104 6.312 8.254 1.00 82.19 71 PRO A O 1
ATOM 582 N N . TRP A 1 72 ? -11.692 6.164 6.674 1.00 79.62 72 TRP A N 1
ATOM 583 C CA . TRP A 1 72 ? -11.001 6.952 5.644 1.00 79.62 72 TRP A CA 1
ATOM 584 C C . TRP A 1 72 ? -10.754 8.412 6.041 1.00 79.62 72 TRP A C 1
ATOM 586 O O . TRP A 1 72 ? -10.088 9.135 5.300 1.00 79.62 72 TRP A O 1
ATOM 596 N N . GLU A 1 73 ? -11.306 8.857 7.172 1.00 70.75 73 GLU A N 1
ATOM 597 C CA . GLU A 1 73 ? -11.183 10.220 7.668 1.00 70.75 73 GLU A CA 1
ATOM 598 C C . GLU A 1 73 ? -9.710 10.602 7.857 1.00 70.75 73 GLU A C 1
ATOM 600 O O . GLU A 1 73 ? -9.015 10.185 8.788 1.00 70.75 73 GLU A O 1
ATOM 605 N N . LEU A 1 74 ? -9.229 11.435 6.936 1.00 59.03 74 LEU A N 1
ATOM 606 C CA . LEU A 1 74 ? -8.017 12.214 7.119 1.00 59.03 74 LEU A CA 1
ATOM 607 C C . LEU A 1 74 ? -8.289 13.197 8.265 1.00 59.03 74 LEU A C 1
ATOM 609 O O . LEU A 1 74 ? -9.347 13.829 8.252 1.00 59.03 74 LEU A O 1
ATOM 613 N N . PRO A 1 75 ? -7.381 13.350 9.247 1.00 54.38 75 PRO A N 1
ATOM 614 C CA . PRO A 1 75 ? -7.583 14.325 10.306 1.00 54.38 75 PRO A CA 1
ATOM 615 C C . PRO A 1 75 ? -7.792 15.694 9.658 1.00 54.38 75 PRO A C 1
ATOM 617 O O . PRO A 1 75 ? -6.941 16.157 8.894 1.00 54.38 75 PRO A O 1
ATOM 620 N N . HIS A 1 76 ? -8.951 16.298 9.922 1.00 52.72 76 HIS A N 1
ATOM 621 C CA . HIS A 1 76 ? -9.190 17.698 9.615 1.00 52.72 76 HIS A CA 1
ATOM 622 C C . HIS A 1 76 ? -8.048 18.497 10.253 1.00 52.72 76 HIS A C 1
ATOM 624 O O . HIS A 1 76 ? -7.810 18.377 11.457 1.00 52.72 76 HIS A O 1
ATOM 630 N N . GLY A 1 77 ? -7.279 19.186 9.407 1.00 48.88 77 GLY A N 1
ATOM 631 C CA . GLY A 1 77 ? -6.232 20.109 9.843 1.00 48.88 77 GLY A CA 1
ATOM 632 C C . GLY A 1 77 ? -6.798 21.280 10.627 1.00 48.88 77 GLY A C 1
ATOM 633 O O . GLY A 1 77 ? -7.996 21.594 10.437 1.00 48.88 77 GLY A O 1
#

Foldseek 3Di:
DPPVVVVVVVVVVLVVLLVVLLVCQQPDDLCSLVVLLVVLVVQCPDPDPVSNVVSVVSNVSSVVPHDPPRPNDDPDD

pLDDT: mean 83.11, std 14.82, range [48.88, 97.12]

Radius of gyration: 14.7 Å; chains: 1; bounding box: 27×49×30 Å

Secondary structure (DSSP, 8-state):
--HHHHHHHHHHHHHHHHHHHHHHHHSS-TTHHHHHHHHTHHHHTSS-HHHHHHHHHHHHHHHHTS-TT----PPP-

Sequence (77 aa):
MNEDKKMIAEVDDDLCFVNEWVDKLSHGKSFTLRVFVESFQSEMKCKDRAKRESALKRICLVISKLPQNYPWELPHG